Protein AF-A0A523YHI8-F1 (afdb_monomer_lite)

pLDDT: mean 82.3, std 14.43, range [37.66, 97.25]

Secondary structure (DSSP, 8-state):
----EEEEEEEETTT--EEEEEEEHHHHHTTTHHHHHHHHHHHHHTTEEEEEEEEEEEEEETTEEEETTEEEEESSSS--EEEEEEETTEEEEEETTEEEGGGTTT--GGGEEEEEETTT-GGGGT---

Structure (mmCIF, N/CA/C/O backbone):
data_AF-A0A523YHI8-F1
#
_entry.id   AF-A0A523YHI8-F1
#
loop_
_atom_site.group_PDB
_atom_site.id
_atom_site.type_symbol
_atom_site.label_atom_id
_atom_site.label_alt_id
_atom_site.label_comp_id
_atom_site.label_asym_id
_atom_site.label_entity_id
_atom_site.label_seq_id
_atom_site.pdbx_PDB_ins_code
_atom_site.Cartn_x
_atom_site.Cartn_y
_atom_site.Cartn_z
_atom_site.occupancy
_atom_site.B_iso_or_equiv
_atom_site.auth_seq_id
_atom_site.auth_comp_id
_atom_site.auth_asym_id
_atom_site.auth_atom_id
_atom_site.pdbx_PDB_model_num
ATOM 1 N N . MET A 1 1 ? 15.328 -15.840 6.855 1.00 57.06 1 MET A N 1
ATOM 2 C CA . MET A 1 1 ? 13.889 -15.646 6.580 1.00 57.06 1 MET A CA 1
ATOM 3 C C . MET A 1 1 ? 13.775 -14.531 5.547 1.00 57.06 1 MET A C 1
ATOM 5 O O . MET A 1 1 ? 14.615 -13.639 5.589 1.00 57.06 1 MET A O 1
ATOM 9 N N . ARG A 1 2 ? 12.856 -14.606 4.575 1.00 69.44 2 ARG A N 1
ATOM 10 C CA . ARG A 1 2 ? 12.622 -13.485 3.644 1.00 69.44 2 ARG A CA 1
ATOM 11 C C . ARG A 1 2 ? 11.984 -12.346 4.440 1.00 69.44 2 ARG A C 1
ATOM 13 O O . ARG A 1 2 ? 11.103 -12.613 5.248 1.00 69.44 2 ARG A O 1
ATOM 20 N N . GLU A 1 3 ? 12.436 -11.115 4.229 1.00 82.06 3 GLU A N 1
ATOM 21 C CA . GLU A 1 3 ? 11.782 -9.947 4.818 1.00 82.06 3 GLU A CA 1
ATOM 22 C C . GLU A 1 3 ? 10.391 -9.795 4.186 1.00 82.06 3 GLU A C 1
ATOM 24 O O . GLU A 1 3 ? 10.262 -9.720 2.963 1.00 82.06 3 GLU A O 1
ATOM 29 N N . ILE A 1 4 ? 9.358 -9.807 5.025 1.00 88.31 4 ILE A N 1
ATOM 30 C CA . ILE A 1 4 ? 7.961 -9.588 4.645 1.00 88.31 4 ILE A CA 1
ATOM 31 C C . ILE A 1 4 ? 7.502 -8.347 5.403 1.00 88.31 4 ILE A C 1
ATOM 33 O O . ILE A 1 4 ? 7.689 -8.263 6.621 1.00 88.31 4 ILE A O 1
ATOM 37 N N . LYS A 1 5 ? 6.917 -7.398 4.670 1.00 93.12 5 LYS A N 1
ATOM 38 C CA . LYS A 1 5 ? 6.351 -6.161 5.208 1.00 93.12 5 LYS A CA 1
ATOM 39 C C . LYS A 1 5 ? 4.901 -6.043 4.777 1.00 93.12 5 LYS A C 1
ATOM 41 O O . LYS A 1 5 ? 4.581 -6.305 3.617 1.00 93.12 5 LYS A O 1
ATOM 46 N N . LEU A 1 6 ? 4.056 -5.637 5.711 1.00 93.06 6 LEU A N 1
ATOM 47 C CA . LEU A 1 6 ? 2.629 -5.444 5.517 1.00 93.06 6 LEU A CA 1
ATOM 48 C C . LEU A 1 6 ? 2.294 -3.997 5.852 1.00 93.06 6 LEU A C 1
ATOM 50 O O . LEU A 1 6 ? 2.554 -3.546 6.968 1.00 93.06 6 LEU A O 1
ATOM 54 N N . LYS A 1 7 ? 1.721 -3.281 4.888 1.00 94.56 7 LYS A N 1
ATOM 55 C CA . LYS A 1 7 ? 1.157 -1.954 5.110 1.00 94.56 7 LYS A CA 1
ATOM 56 C C . LYS A 1 7 ? -0.314 -2.112 5.458 1.00 94.56 7 LYS A C 1
ATOM 58 O O . LYS A 1 7 ? -1.061 -2.755 4.727 1.00 94.56 7 LYS A O 1
ATOM 63 N N . TYR A 1 8 ? -0.730 -1.546 6.575 1.00 92.88 8 TYR A N 1
ATOM 64 C CA . TYR A 1 8 ? -2.127 -1.511 6.985 1.00 92.88 8 TYR A CA 1
ATOM 65 C C . TYR A 1 8 ? -2.679 -0.135 6.644 1.00 92.88 8 TYR A C 1
ATOM 67 O O . TYR A 1 8 ? -2.005 0.862 6.885 1.00 92.88 8 TYR A O 1
ATOM 75 N N . VAL A 1 9 ? -3.871 -0.091 6.059 1.00 95.00 9 VAL A N 1
ATOM 76 C CA . VAL A 1 9 ? -4.515 1.140 5.600 1.00 95.00 9 VAL A CA 1
ATOM 77 C C . VAL A 1 9 ? -5.839 1.305 6.328 1.00 95.00 9 VAL A C 1
ATOM 79 O O . VAL A 1 9 ? -6.648 0.371 6.415 1.00 95.00 9 VAL A O 1
ATOM 82 N N . TRP A 1 10 ? -6.063 2.511 6.832 1.00 95.81 10 TRP A N 1
ATOM 83 C CA . TRP A 1 10 ? -7.276 2.910 7.521 1.00 95.81 10 TRP A CA 1
ATOM 84 C C . TRP A 1 10 ? -7.881 4.142 6.867 1.00 95.81 10 TRP A C 1
ATOM 86 O O . TRP A 1 10 ? -7.154 5.024 6.422 1.00 95.81 10 TRP A O 1
ATOM 96 N N . GLN A 1 11 ? -9.210 4.215 6.857 1.00 96.62 11 GLN A N 1
ATOM 97 C CA . GLN A 1 11 ? -9.955 5.365 6.363 1.00 96.62 11 GLN A CA 1
ATOM 98 C C . GLN A 1 11 ? -10.766 5.995 7.493 1.00 96.62 11 GLN A C 1
ATOM 100 O O . GLN A 1 11 ? -11.479 5.300 8.217 1.00 96.62 11 GLN A O 1
ATOM 105 N N . HIS A 1 12 ? -10.704 7.314 7.636 1.00 97.25 12 HIS A N 1
ATOM 106 C CA . HIS A 1 12 ? -11.545 8.024 8.582 1.00 97.25 12 HIS A CA 1
ATOM 107 C C . HIS A 1 12 ? -12.994 8.060 8.092 1.00 97.25 12 HIS A C 1
ATOM 109 O O . HIS A 1 12 ? -13.301 8.429 6.953 1.00 97.25 12 HIS A O 1
ATOM 115 N N . LYS A 1 13 ? -13.936 7.688 8.963 1.00 96.19 13 LYS A N 1
ATOM 116 C CA . LYS A 1 13 ? -15.344 7.512 8.573 1.00 96.19 13 LYS A CA 1
ATOM 117 C C . LYS A 1 13 ? -16.008 8.808 8.101 1.00 96.19 13 LYS A C 1
ATOM 119 O O . LYS A 1 13 ? -16.935 8.741 7.290 1.00 96.19 13 LYS A O 1
ATOM 124 N N . LYS A 1 14 ? -15.563 9.964 8.610 1.00 95.88 14 LYS A N 1
ATOM 125 C CA . LYS A 1 14 ? -16.225 11.264 8.414 1.00 95.88 14 LYS A CA 1
ATOM 126 C C . LYS A 1 14 ? -15.704 12.042 7.206 1.00 95.88 14 LYS A C 1
ATOM 128 O O . LYS A 1 14 ? -16.509 12.446 6.375 1.00 95.88 14 LYS A O 1
ATOM 133 N N . ASP A 1 15 ? -14.404 12.303 7.146 1.00 95.38 15 ASP A N 1
ATOM 134 C CA . ASP A 1 15 ? -13.772 13.140 6.108 1.00 95.38 15 ASP A CA 1
ATOM 135 C C . ASP A 1 15 ? -13.099 12.324 5.000 1.00 95.38 15 ASP A C 1
ATOM 137 O O . ASP A 1 15 ? -12.711 12.904 3.991 1.00 95.38 15 ASP A O 1
ATOM 141 N N . LYS A 1 16 ? -13.054 10.993 5.149 1.00 94.12 16 LYS A N 1
ATOM 142 C CA . LYS A 1 16 ? -12.472 10.059 4.181 1.00 94.12 16 LYS A CA 1
ATOM 143 C C . LYS A 1 16 ? -10.957 10.193 4.015 1.00 94.12 16 LYS A C 1
ATOM 145 O O . LYS A 1 16 ? -10.440 9.671 3.032 1.00 94.12 16 LYS A O 1
ATOM 150 N N . ASP A 1 17 ? -10.271 10.804 4.985 1.00 94.94 17 ASP A N 1
ATOM 151 C CA . ASP A 1 17 ? -8.807 10.800 5.060 1.00 94.94 17 ASP A CA 1
ATOM 152 C C . ASP A 1 17 ? -8.254 9.381 5.257 1.00 94.94 17 ASP A C 1
ATOM 154 O O . ASP A 1 17 ? -8.940 8.511 5.808 1.00 94.94 17 ASP A O 1
ATOM 158 N N . PHE A 1 18 ? -7.018 9.149 4.818 1.00 94.69 18 PHE A N 1
ATOM 159 C CA . PHE A 1 18 ? -6.350 7.857 4.934 1.00 94.69 18 PHE A CA 1
ATOM 160 C C . PHE A 1 18 ? -5.101 7.947 5.804 1.00 94.69 18 PHE A C 1
ATOM 162 O O . PHE A 1 18 ? -4.322 8.889 5.728 1.00 94.69 18 PHE A O 1
ATOM 169 N N . GLN A 1 19 ? -4.890 6.913 6.610 1.00 93.50 19 GLN A N 1
ATOM 170 C CA . GLN A 1 19 ? -3.670 6.716 7.387 1.00 93.50 19 GLN A CA 1
ATOM 171 C C . GLN A 1 19 ? -3.128 5.322 7.093 1.00 93.50 19 GLN A C 1
ATOM 173 O O . GLN A 1 19 ? -3.898 4.387 6.847 1.00 93.50 19 GLN A O 1
ATOM 178 N N . SER A 1 20 ? -1.806 5.164 7.117 1.00 92.69 20 SER A N 1
ATOM 179 C CA . SER A 1 20 ? -1.186 3.854 6.935 1.00 92.69 20 SER A CA 1
ATOM 180 C C . SER A 1 20 ? 0.093 3.686 7.741 1.00 92.69 20 SER A C 1
ATOM 182 O O . SER A 1 20 ? 0.779 4.656 8.046 1.00 92.69 20 SER A O 1
ATOM 184 N N . GLU A 1 21 ? 0.405 2.439 8.084 1.00 91.62 21 GLU A N 1
ATOM 185 C CA . GLU A 1 21 ? 1.592 2.074 8.860 1.00 91.62 21 GLU A CA 1
ATOM 186 C C . GLU A 1 21 ? 2.146 0.738 8.358 1.00 91.62 21 GLU A C 1
ATOM 188 O O . GLU A 1 21 ? 1.384 -0.140 7.934 1.00 91.62 21 GLU A O 1
ATOM 193 N N . VAL A 1 22 ? 3.472 0.586 8.391 1.00 91.88 22 VAL A N 1
ATOM 194 C CA . VAL A 1 22 ? 4.167 -0.601 7.879 1.00 91.88 22 VAL A CA 1
ATOM 195 C C . VAL A 1 22 ? 4.736 -1.418 9.026 1.00 91.88 22 VAL A C 1
ATOM 197 O O . VAL A 1 22 ? 5.496 -0.914 9.847 1.00 91.88 22 VAL A O 1
ATOM 200 N N . PHE A 1 23 ? 4.454 -2.718 9.009 1.00 89.44 23 PHE A N 1
ATOM 201 C CA . PHE A 1 23 ? 4.990 -3.665 9.979 1.00 89.44 23 PHE A CA 1
ATOM 202 C C . PHE A 1 23 ? 5.724 -4.809 9.286 1.00 89.44 23 PHE A C 1
ATOM 204 O O . PHE A 1 23 ? 5.255 -5.356 8.284 1.00 89.44 23 PHE A O 1
ATOM 211 N N . THR A 1 24 ? 6.872 -5.202 9.832 1.00 89.44 24 THR A N 1
ATOM 212 C CA . THR A 1 24 ? 7.541 -6.453 9.470 1.00 89.44 24 THR A CA 1
ATOM 213 C C . THR A 1 24 ? 6.868 -7.636 10.167 1.00 89.44 24 THR A C 1
ATOM 215 O O . THR A 1 24 ? 6.225 -7.483 11.206 1.00 89.44 24 THR A O 1
ATOM 218 N N . ILE A 1 25 ? 7.050 -8.845 9.630 1.00 85.81 25 ILE A N 1
ATOM 219 C CA . ILE A 1 25 ? 6.591 -10.067 10.314 1.00 85.81 25 ILE A CA 1
ATOM 220 C C . ILE A 1 25 ? 7.226 -10.214 11.699 1.00 85.81 25 ILE A C 1
ATOM 222 O O . ILE A 1 25 ? 6.525 -10.565 12.637 1.00 85.81 25 ILE A O 1
ATOM 226 N N . GLU A 1 26 ? 8.503 -9.860 11.858 1.00 84.69 26 GLU A N 1
ATOM 227 C CA . GLU A 1 26 ? 9.175 -9.889 13.162 1.00 84.69 26 GLU A CA 1
ATOM 228 C C . GLU A 1 26 ? 8.471 -8.984 14.184 1.00 84.69 26 GLU A C 1
ATOM 230 O O . GLU A 1 26 ? 8.200 -9.420 15.295 1.00 84.69 26 GLU A O 1
ATOM 235 N N . GLN A 1 27 ? 8.079 -7.761 13.803 1.00 82.75 27 GLN A N 1
ATOM 236 C CA . GLN A 1 27 ? 7.340 -6.857 14.696 1.00 82.75 27 GLN A CA 1
ATOM 237 C C . GLN A 1 27 ? 5.975 -7.429 15.107 1.00 82.75 27 GLN A C 1
ATOM 239 O O . GLN A 1 27 ? 5.539 -7.245 16.248 1.00 82.75 27 GLN A O 1
ATOM 244 N N . ILE A 1 28 ? 5.309 -8.132 14.189 1.00 81.19 28 ILE A N 1
ATOM 245 C CA . ILE A 1 28 ? 4.014 -8.774 14.437 1.00 81.19 28 ILE A CA 1
ATOM 246 C C . ILE A 1 28 ? 4.175 -9.994 15.360 1.00 81.19 28 ILE A C 1
ATOM 248 O O . ILE A 1 28 ? 3.384 -10.164 16.289 1.00 81.19 28 ILE A O 1
ATOM 252 N N . GLU A 1 29 ? 5.186 -10.831 15.118 1.00 81.38 29 GLU A N 1
ATOM 253 C CA . GLU A 1 29 ? 5.437 -12.084 15.842 1.00 81.38 29 GLU A CA 1
ATOM 254 C C . GLU A 1 29 ? 6.058 -11.870 17.229 1.00 81.38 29 GLU A C 1
ATOM 256 O O . GLU A 1 29 ? 5.682 -12.560 18.174 1.00 81.38 29 GLU A O 1
ATOM 261 N N . ASP A 1 30 ? 6.957 -10.895 17.391 1.00 79.38 30 ASP A N 1
ATOM 262 C CA . ASP A 1 30 ? 7.682 -10.630 18.647 1.00 79.38 30 ASP A CA 1
ATOM 263 C C . ASP A 1 30 ? 6.806 -9.977 19.738 1.00 79.38 30 ASP A C 1
ATOM 265 O O . ASP A 1 30 ? 7.289 -9.460 20.740 1.00 79.38 30 ASP A O 1
ATOM 269 N N . HIS A 1 31 ? 5.481 -9.946 19.564 1.00 59.75 31 HIS A N 1
ATOM 270 C CA . HIS A 1 31 ? 4.549 -9.318 20.505 1.00 59.75 31 HIS A CA 1
ATOM 271 C C . HIS A 1 31 ? 4.898 -7.858 20.876 1.00 59.75 31 HIS A C 1
ATOM 273 O O . HIS A 1 31 ? 4.352 -7.316 21.841 1.00 59.75 31 HIS A O 1
ATOM 279 N N . SER A 1 32 ? 5.655 -7.145 20.025 1.00 58.31 32 SER A N 1
ATOM 280 C CA . SER A 1 32 ? 5.716 -5.670 20.014 1.00 58.31 32 SER A CA 1
ATOM 281 C C . SER A 1 32 ? 4.347 -5.020 19.698 1.00 58.31 32 SER A C 1
ATOM 283 O O . SER A 1 32 ? 4.192 -3.800 19.651 1.00 58.31 32 SER A O 1
ATOM 285 N N . LEU A 1 33 ? 3.316 -5.863 19.578 1.00 55.12 33 LEU A N 1
ATOM 286 C CA . LEU A 1 33 ? 1.880 -5.618 19.557 1.00 55.12 33 LEU A CA 1
ATOM 287 C C . LEU A 1 33 ? 1.359 -4.605 20.573 1.00 55.12 33 LEU A C 1
ATOM 289 O O . LEU A 1 33 ? 0.277 -4.094 20.332 1.00 55.12 33 LEU A O 1
ATOM 293 N N . VAL A 1 34 ? 2.062 -4.257 21.656 1.00 60.62 34 VAL A N 1
ATOM 294 C CA . VAL A 1 34 ? 1.638 -3.099 22.469 1.00 60.62 34 VAL A CA 1
ATOM 295 C C . VAL A 1 34 ? 1.565 -1.848 21.590 1.00 60.62 34 VAL A C 1
ATOM 297 O O . VAL A 1 34 ? 0.585 -1.114 21.649 1.00 60.62 34 VAL A O 1
ATOM 300 N N . HIS A 1 35 ? 2.545 -1.655 20.705 1.00 66.19 35 HIS A N 1
ATOM 301 C CA . HIS A 1 35 ? 2.556 -0.539 19.769 1.00 66.19 35 HIS A CA 1
ATOM 302 C C . HIS A 1 35 ? 1.501 -0.706 18.664 1.00 66.19 35 HIS A C 1
ATOM 304 O O . HIS A 1 35 ? 0.687 0.192 18.459 1.0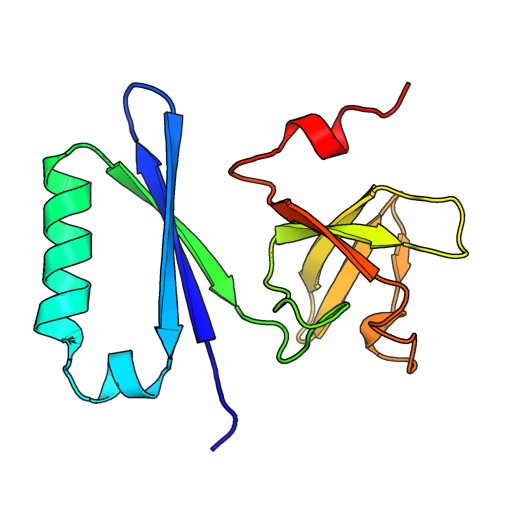0 66.19 35 HIS A O 1
ATOM 310 N N . CYS A 1 36 ? 1.432 -1.878 18.021 1.00 65.12 36 CYS A N 1
ATOM 311 C CA . CYS A 1 36 ? 0.468 -2.133 16.939 1.00 65.12 36 CYS A CA 1
ATOM 312 C C . CYS A 1 36 ? -0.991 -2.047 17.422 1.00 65.12 36 CYS A C 1
ATOM 314 O O . CYS A 1 36 ? -1.846 -1.479 16.744 1.00 65.12 36 CYS A O 1
ATOM 316 N N . GLN A 1 37 ? -1.273 -2.591 18.608 1.00 72.25 37 GLN A N 1
ATOM 317 C CA . GLN A 1 37 ? -2.583 -2.524 19.247 1.00 72.25 37 GLN A CA 1
ATOM 318 C C . GLN A 1 37 ? -2.898 -1.086 19.658 1.00 72.25 37 GLN A C 1
ATOM 320 O O . GLN A 1 37 ? -3.995 -0.626 19.375 1.00 72.25 37 GLN A O 1
ATOM 325 N N . SER A 1 38 ? -1.931 -0.341 20.212 1.00 76.44 38 SER A N 1
ATOM 326 C CA . SER A 1 38 ? -2.147 1.067 20.573 1.00 76.44 38 SER A CA 1
ATOM 327 C C . SER A 1 38 ? -2.460 1.960 19.371 1.00 76.44 38 SER A C 1
ATOM 329 O O . SER A 1 38 ? -3.339 2.808 19.473 1.00 76.44 38 SER A O 1
ATOM 331 N N . ILE A 1 39 ? -1.804 1.746 18.223 1.00 78.25 39 ILE A N 1
ATOM 332 C CA . ILE A 1 39 ? -2.096 2.486 16.986 1.00 78.25 39 ILE A CA 1
ATOM 333 C C . ILE A 1 39 ? -3.502 2.151 16.503 1.00 78.25 39 ILE A C 1
ATOM 335 O O . ILE A 1 39 ? -4.284 3.047 16.196 1.00 78.25 39 ILE A O 1
ATOM 339 N N . LYS A 1 40 ? -3.843 0.859 16.462 1.00 82.31 40 LYS A N 1
ATOM 340 C CA . LYS A 1 40 ? -5.173 0.417 16.045 1.00 82.31 40 LYS A CA 1
ATOM 341 C C . LYS A 1 40 ? -6.265 0.992 16.949 1.00 82.31 40 LYS A C 1
ATOM 343 O O . LYS A 1 40 ? -7.264 1.480 16.431 1.00 82.31 40 LYS A O 1
ATOM 348 N N . ASP A 1 41 ? -6.084 0.921 18.263 1.00 86.06 41 ASP A N 1
ATOM 349 C CA . ASP A 1 41 ? -7.059 1.412 19.236 1.00 86.06 41 ASP A CA 1
ATOM 350 C C . ASP A 1 41 ? -7.214 2.933 19.115 1.00 86.06 41 ASP A C 1
ATOM 352 O O . ASP A 1 41 ? -8.338 3.410 18.983 1.00 86.06 41 ASP A O 1
ATOM 356 N N . TYR A 1 42 ? -6.103 3.672 19.021 1.00 86.81 42 TYR A N 1
ATOM 357 C CA . TYR A 1 42 ? -6.108 5.119 18.793 1.00 86.81 42 TYR A CA 1
ATOM 358 C C . TYR A 1 42 ? -6.859 5.509 17.512 1.00 86.81 42 TYR A C 1
ATOM 360 O O . TYR A 1 42 ? -7.740 6.363 17.548 1.00 86.81 42 TYR A O 1
ATOM 368 N N . LEU A 1 43 ? -6.563 4.851 16.387 1.00 90.31 43 LEU A N 1
ATOM 369 C CA . LEU A 1 43 ? -7.228 5.119 15.110 1.00 90.31 43 LEU A CA 1
ATOM 370 C C . LEU A 1 43 ? -8.731 4.811 15.184 1.00 90.31 43 LEU A C 1
ATOM 372 O O . LEU A 1 43 ? -9.548 5.599 14.712 1.00 90.31 43 LEU A O 1
ATOM 376 N N . ILE A 1 44 ? -9.124 3.693 15.803 1.00 90.81 44 ILE A N 1
ATOM 377 C CA . ILE A 1 44 ? -10.541 3.336 15.968 1.00 90.81 44 ILE A CA 1
ATOM 378 C C . ILE A 1 44 ? -11.274 4.366 16.837 1.00 90.81 44 ILE A C 1
ATOM 380 O O . ILE A 1 44 ? -12.391 4.763 16.488 1.00 90.81 44 ILE A O 1
ATOM 384 N N . GLU A 1 45 ? -10.664 4.791 17.946 1.00 93.75 45 GLU A N 1
ATOM 385 C CA . GLU A 1 45 ? -11.202 5.819 18.844 1.00 93.75 45 GLU A CA 1
ATOM 386 C C . GLU A 1 45 ? -11.365 7.170 18.137 1.00 93.75 45 GLU A C 1
ATOM 388 O O . GLU A 1 45 ? -12.397 7.821 18.306 1.00 93.75 45 GLU A O 1
ATOM 393 N N . ASP A 1 46 ? -10.407 7.544 17.286 1.00 93.50 46 ASP A N 1
ATOM 394 C CA . ASP A 1 46 ? -10.451 8.766 16.474 1.00 93.50 46 ASP A CA 1
ATOM 395 C C . ASP A 1 46 ? -11.421 8.663 15.281 1.00 93.50 46 ASP A C 1
ATOM 397 O O . ASP A 1 46 ? -11.703 9.645 14.609 1.00 93.50 46 ASP A O 1
ATOM 401 N N . GLY A 1 47 ? -12.013 7.489 15.037 1.00 96.31 47 GLY A N 1
ATOM 402 C CA . GLY A 1 47 ? -13.064 7.309 14.034 1.00 96.31 47 GLY A CA 1
ATOM 403 C C . GLY A 1 47 ? -12.592 6.735 12.701 1.00 96.31 47 GLY A C 1
ATOM 404 O O . GLY A 1 47 ? -13.341 6.790 11.720 1.00 96.31 47 GLY A O 1
ATOM 405 N N . TYR A 1 48 ? -11.407 6.139 12.655 1.00 96.69 48 TYR A N 1
ATOM 406 C CA . TYR A 1 48 ? -10.933 5.371 11.511 1.00 96.69 48 TYR A CA 1
ATOM 407 C C . TYR A 1 48 ? -11.478 3.942 11.501 1.00 96.69 48 TYR A C 1
ATOM 409 O O . TYR A 1 48 ? -11.809 3.349 12.531 1.00 96.69 48 TYR A O 1
ATOM 417 N N . GLU A 1 49 ? -11.567 3.372 10.306 1.00 95.88 49 GLU A N 1
ATOM 418 C CA . GLU A 1 49 ? -11.858 1.964 10.071 1.00 95.88 49 GLU A CA 1
ATOM 419 C C . GLU A 1 49 ? -10.775 1.330 9.200 1.00 95.88 49 GLU A C 1
ATOM 421 O O . GLU A 1 49 ? -10.200 1.974 8.328 1.00 95.88 49 GLU A O 1
ATOM 426 N N . PHE A 1 50 ? -10.459 0.064 9.466 1.00 94.44 50 PHE A N 1
ATOM 427 C CA . PHE A 1 50 ? -9.492 -0.691 8.674 1.00 94.44 50 PHE A CA 1
ATOM 428 C C . PHE A 1 50 ? -10.095 -1.038 7.309 1.00 94.44 50 PHE A C 1
ATOM 430 O O . PHE A 1 50 ? -11.186 -1.610 7.264 1.00 94.44 50 PHE A O 1
ATOM 437 N N . VAL A 1 51 ? -9.381 -0.735 6.222 1.00 95.38 51 VAL A N 1
ATOM 438 C CA . VAL A 1 51 ? -9.888 -0.933 4.851 1.00 95.38 51 VAL A CA 1
ATOM 439 C C . VAL A 1 51 ? -9.033 -1.871 4.010 1.00 95.38 51 VAL A C 1
ATOM 441 O O . VAL A 1 51 ? -9.581 -2.579 3.167 1.00 95.38 51 VAL A O 1
ATOM 444 N N . ALA A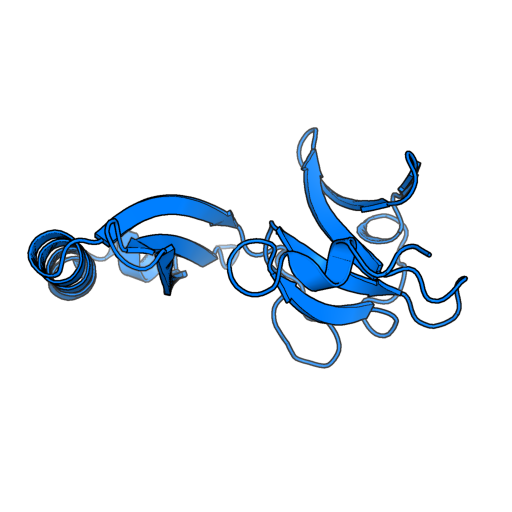 1 52 ? -7.720 -1.933 4.243 1.00 94.94 52 ALA A N 1
ATOM 445 C CA . ALA A 1 52 ? -6.843 -2.786 3.450 1.00 94.94 52 ALA A CA 1
ATOM 446 C C . ALA A 1 52 ? -5.558 -3.179 4.179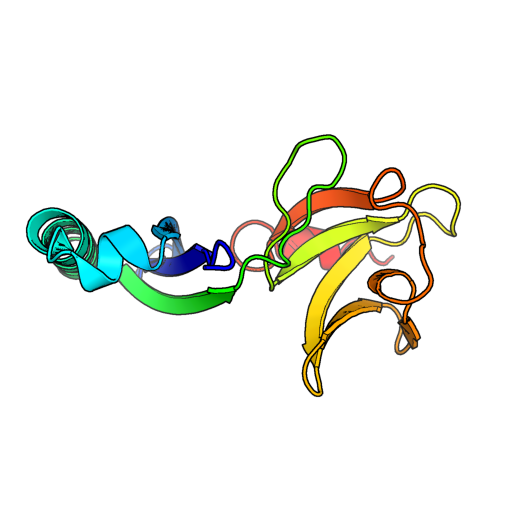 1.00 94.94 52 ALA A C 1
ATOM 448 O O . ALA A 1 52 ? -5.074 -2.489 5.077 1.00 94.94 52 ALA A O 1
ATOM 449 N N . ARG A 1 53 ? -4.987 -4.301 3.740 1.00 94.44 53 ARG A N 1
ATOM 450 C CA . ARG A 1 53 ? -3.630 -4.729 4.073 1.00 94.44 53 ARG A CA 1
ATOM 451 C C . ARG A 1 53 ? -2.901 -5.028 2.772 1.00 94.44 53 ARG A C 1
ATOM 453 O O . ARG A 1 53 ? -3.321 -5.930 2.059 1.00 94.44 53 ARG A O 1
ATOM 460 N N . GLU A 1 54 ? -1.816 -4.314 2.528 1.00 95.25 54 GLU A N 1
ATOM 461 C CA . GLU A 1 54 ? -1.021 -4.381 1.304 1.00 95.25 54 GLU A CA 1
ATOM 462 C C . GLU A 1 54 ? 0.319 -5.052 1.577 1.00 95.25 54 GLU A C 1
ATOM 464 O O . GLU A 1 54 ? 1.005 -4.732 2.555 1.00 95.25 54 GLU A O 1
ATOM 469 N N . GLU A 1 55 ? 0.722 -5.966 0.702 1.00 94.75 55 GLU A N 1
ATOM 470 C CA . GLU A 1 55 ? 2.018 -6.629 0.816 1.00 94.75 55 GLU A CA 1
ATOM 471 C C . GLU A 1 55 ? 3.113 -5.852 0.069 1.00 94.75 55 GLU A C 1
ATOM 473 O O . GLU A 1 55 ? 2.919 -5.333 -1.034 1.00 94.75 55 GLU A O 1
ATOM 478 N N . TRP A 1 56 ? 4.299 -5.764 0.679 1.00 94.12 56 TRP A N 1
ATOM 479 C CA . TRP A 1 56 ? 5.486 -5.270 -0.009 1.00 94.12 56 TRP A CA 1
ATOM 480 C C . TRP A 1 56 ? 5.909 -6.238 -1.111 1.00 94.12 56 TRP A C 1
ATOM 482 O O . TRP A 1 56 ? 6.164 -7.416 -0.866 1.00 94.12 56 TRP A O 1
ATOM 492 N N . THR A 1 57 ? 6.137 -5.716 -2.314 1.00 90.12 57 THR A N 1
ATOM 493 C CA . THR A 1 57 ? 6.572 -6.515 -3.474 1.00 90.12 57 THR A CA 1
ATOM 494 C C . THR A 1 57 ? 7.943 -7.188 -3.293 1.00 90.12 57 THR A C 1
ATOM 496 O O . THR A 1 57 ? 8.353 -8.023 -4.102 1.00 90.12 57 THR A O 1
ATOM 499 N N . GLY A 1 58 ? 8.699 -6.820 -2.250 1.00 89.00 58 GLY A N 1
ATOM 500 C CA . GLY A 1 58 ? 10.098 -7.213 -2.062 1.00 89.00 58 GLY A CA 1
ATOM 501 C C . GLY A 1 58 ? 11.068 -6.404 -2.927 1.00 89.00 58 GLY A C 1
ATOM 502 O O . GLY A 1 58 ? 12.234 -6.779 -3.074 1.00 89.00 58 GLY A O 1
ATOM 503 N N . ARG A 1 59 ? 10.589 -5.326 -3.559 1.00 87.44 59 ARG A N 1
ATOM 504 C CA . ARG A 1 59 ? 11.331 -4.541 -4.547 1.00 87.44 59 ARG A CA 1
ATOM 505 C C . ARG A 1 59 ? 11.248 -3.048 -4.247 1.00 87.44 59 ARG A C 1
ATOM 507 O O . ARG A 1 59 ? 10.390 -2.575 -3.494 1.00 87.44 59 ARG A O 1
ATOM 514 N N . LYS A 1 60 ? 12.200 -2.313 -4.821 1.00 89.00 60 LYS A N 1
ATOM 515 C CA . LYS A 1 60 ? 12.293 -0.858 -4.729 1.00 89.00 60 LYS A CA 1
ATOM 516 C C . LYS A 1 60 ? 12.412 -0.273 -6.128 1.00 89.00 60 LYS A C 1
ATOM 518 O O . LYS A 1 60 ? 13.230 -0.754 -6.907 1.00 89.00 60 LYS A O 1
ATOM 523 N N . ALA A 1 61 ? 11.661 0.782 -6.411 1.00 86.38 61 ALA A N 1
ATOM 524 C CA . ALA A 1 61 ? 11.826 1.599 -7.604 1.00 86.38 61 ALA A CA 1
ATOM 525 C C . ALA A 1 61 ? 12.514 2.903 -7.200 1.00 86.38 61 ALA A C 1
ATOM 527 O O . ALA A 1 61 ? 12.051 3.590 -6.290 1.00 86.38 61 ALA A O 1
ATOM 528 N N . LYS A 1 62 ? 13.662 3.218 -7.811 1.00 86.31 62 LYS A N 1
ATOM 529 C CA . LYS A 1 62 ? 14.462 4.415 -7.472 1.00 86.31 62 LYS A CA 1
ATOM 530 C C . LYS A 1 62 ? 14.720 4.584 -5.956 1.00 86.31 62 LYS A C 1
ATOM 532 O O . LYS A 1 62 ? 14.735 5.693 -5.435 1.00 86.31 62 LYS A O 1
ATOM 537 N N . GLY A 1 63 ? 14.908 3.473 -5.237 1.00 88.31 63 GLY A N 1
ATOM 538 C CA . GLY A 1 63 ? 15.156 3.456 -3.788 1.00 88.31 63 GLY A CA 1
ATOM 539 C C . GLY A 1 63 ? 13.908 3.474 -2.894 1.00 88.31 63 GLY A C 1
ATOM 540 O O . GLY A 1 63 ? 14.045 3.270 -1.688 1.00 88.31 63 GLY A O 1
ATOM 541 N N . VAL A 1 64 ? 12.710 3.635 -3.461 1.00 91.62 64 VAL A N 1
ATOM 542 C CA . VAL A 1 64 ? 11.430 3.647 -2.735 1.00 91.62 64 VAL A CA 1
ATOM 543 C C . VAL A 1 64 ? 10.770 2.274 -2.809 1.00 91.62 64 VAL A C 1
ATOM 545 O O . VAL A 1 64 ? 10.710 1.670 -3.877 1.00 91.62 64 VAL A O 1
ATOM 548 N N . GLU A 1 65 ? 10.292 1.763 -1.676 1.00 93.50 65 GLU A N 1
ATOM 549 C CA . GLU A 1 65 ? 9.584 0.481 -1.612 1.00 93.50 65 GLU A CA 1
ATOM 550 C C . GLU A 1 65 ? 8.242 0.533 -2.341 1.00 93.50 65 GLU A C 1
ATOM 552 O O . GLU A 1 65 ? 7.489 1.500 -2.205 1.00 93.50 65 GLU A O 1
ATOM 557 N N . ILE A 1 66 ? 7.961 -0.532 -3.096 1.00 92.81 66 ILE A N 1
ATOM 558 C CA . ILE A 1 66 ? 6.716 -0.688 -3.845 1.00 92.81 66 ILE A CA 1
ATOM 559 C C . ILE A 1 66 ? 5.835 -1.726 -3.164 1.00 92.81 66 ILE A C 1
ATOM 561 O O . ILE A 1 66 ? 6.274 -2.855 -2.934 1.00 92.81 66 ILE A O 1
ATOM 565 N N . TYR A 1 67 ? 4.607 -1.343 -2.865 1.00 95.56 67 TYR A N 1
ATOM 566 C CA . TYR A 1 67 ? 3.573 -2.164 -2.253 1.00 95.56 67 TYR A CA 1
ATOM 567 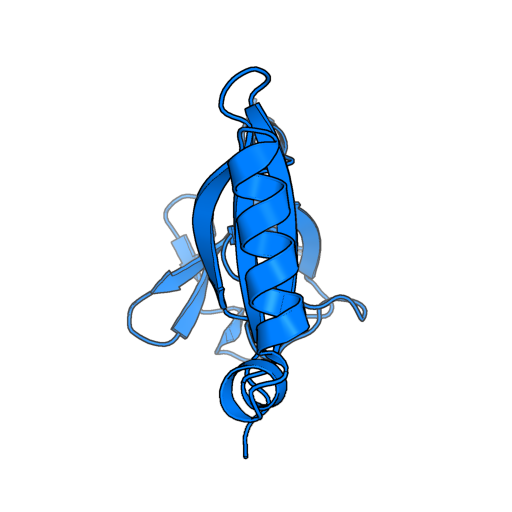C C . TYR A 1 67 ? 2.458 -2.436 -3.265 1.00 95.56 67 TYR A C 1
ATOM 569 O O . TYR A 1 67 ? 2.373 -1.785 -4.309 1.00 95.56 67 TYR A O 1
ATOM 577 N N . GLU A 1 68 ? 1.607 -3.407 -2.952 1.00 94.75 68 GLU A N 1
ATOM 578 C CA . GLU A 1 68 ? 0.296 -3.541 -3.590 1.00 94.75 68 GLU A CA 1
ATOM 579 C C . GLU A 1 68 ? -0.464 -2.201 -3.585 1.00 94.75 68 GLU A C 1
ATOM 581 O O . GLU A 1 68 ? -0.269 -1.377 -2.694 1.00 94.75 68 GLU A O 1
ATOM 586 N N . SER A 1 69 ? -1.270 -1.967 -4.622 1.00 94.44 69 SER A N 1
ATOM 587 C CA . SER A 1 69 ? -2.053 -0.748 -4.877 1.00 94.44 69 SER A CA 1
ATOM 588 C C . SER A 1 69 ? -1.277 0.568 -4.995 1.00 94.44 69 SER A C 1
ATOM 590 O O . SER A 1 69 ? -1.886 1.633 -5.156 1.00 94.44 69 SER A O 1
ATOM 592 N N . ASP A 1 70 ? 0.058 0.532 -4.989 1.00 94.88 70 ASP A N 1
ATOM 593 C CA . ASP A 1 70 ? 0.847 1.694 -5.379 1.00 94.88 70 ASP A CA 1
ATOM 594 C C . ASP A 1 70 ? 0.539 2.060 -6.839 1.00 94.88 70 ASP A C 1
ATOM 596 O O . ASP A 1 70 ? 0.468 1.207 -7.730 1.00 94.88 70 ASP A O 1
ATOM 600 N N . ILE A 1 71 ? 0.382 3.359 -7.081 1.00 93.69 71 ILE A N 1
ATOM 601 C CA . ILE A 1 71 ? 0.238 3.929 -8.414 1.00 93.69 71 ILE A CA 1
ATOM 602 C C . ILE A 1 71 ? 1.632 4.268 -8.919 1.00 93.69 71 ILE A C 1
ATOM 604 O O . ILE A 1 71 ? 2.388 5.020 -8.293 1.00 93.69 71 ILE A O 1
ATOM 608 N N . VAL A 1 72 ? 1.968 3.721 -10.078 1.00 90.38 72 VAL A N 1
ATOM 609 C CA . VAL A 1 72 ? 3.273 3.858 -10.702 1.00 90.38 72 VAL A CA 1
ATOM 610 C C . VAL A 1 72 ? 3.166 4.390 -12.121 1.00 90.38 72 VAL A C 1
ATOM 612 O O . VAL A 1 72 ? 2.177 4.185 -12.822 1.00 90.38 72 VAL A O 1
ATOM 615 N N . LYS A 1 73 ? 4.234 5.047 -12.560 1.00 87.94 73 LYS A N 1
ATOM 616 C CA . LYS A 1 73 ? 4.457 5.443 -13.943 1.00 87.94 73 LYS A CA 1
ATOM 617 C C . LYS A 1 73 ? 5.589 4.630 -14.540 1.00 87.94 73 LYS A C 1
ATOM 619 O O . LYS A 1 73 ? 6.663 4.523 -13.946 1.00 87.94 73 LYS A O 1
ATOM 624 N N . LEU A 1 74 ? 5.361 4.107 -15.739 1.00 81.56 74 LEU A N 1
ATOM 625 C CA . LEU A 1 74 ? 6.389 3.410 -16.504 1.00 81.56 74 LEU A CA 1
ATOM 626 C C . LEU A 1 74 ? 7.184 4.402 -17.366 1.00 81.56 74 LEU A C 1
ATOM 628 O O . LEU A 1 74 ? 6.627 5.157 -18.166 1.00 81.56 74 LEU A O 1
ATOM 632 N N . ILE A 1 75 ? 8.502 4.404 -17.195 1.00 77.50 75 ILE A N 1
ATOM 633 C CA . ILE A 1 75 ? 9.459 5.247 -17.915 1.00 77.50 75 ILE A CA 1
ATOM 634 C C . ILE A 1 75 ? 9.965 4.479 -19.138 1.00 77.50 75 ILE A C 1
ATOM 636 O O . ILE A 1 75 ? 10.305 3.304 -19.048 1.00 77.50 75 ILE A O 1
ATOM 640 N N . GLY A 1 76 ? 10.021 5.137 -20.298 1.00 68.94 76 GLY A N 1
ATOM 641 C CA . GLY A 1 76 ? 10.508 4.533 -21.549 1.00 68.94 76 GLY A CA 1
ATOM 642 C C . GLY A 1 76 ? 9.458 3.738 -22.339 1.00 68.94 76 GLY A C 1
ATOM 643 O O . GLY A 1 76 ? 9.700 3.388 -23.490 1.00 68.94 76 GLY A O 1
ATOM 644 N N . THR A 1 77 ? 8.277 3.510 -21.768 1.00 63.31 77 THR A N 1
ATOM 645 C CA . THR A 1 77 ? 7.045 3.129 -22.483 1.00 63.31 77 THR A CA 1
ATOM 646 C C . THR A 1 77 ? 6.158 4.368 -22.678 1.00 63.31 77 THR A C 1
ATOM 648 O O . THR A 1 77 ? 6.623 5.493 -22.507 1.00 63.31 77 THR A O 1
ATOM 651 N N . ILE A 1 78 ? 4.881 4.198 -23.044 1.00 63.53 78 ILE A N 1
ATOM 652 C CA . ILE A 1 78 ? 3.903 5.255 -23.395 1.00 63.53 78 ILE A CA 1
ATOM 653 C C . ILE A 1 78 ? 3.603 6.223 -22.211 1.00 63.53 78 ILE A C 1
ATOM 655 O O . ILE A 1 78 ? 2.669 7.012 -22.256 1.00 63.53 78 ILE A O 1
ATOM 659 N N . GLY A 1 79 ? 4.393 6.204 -21.129 1.00 65.19 79 GLY A N 1
ATOM 660 C CA . GLY A 1 79 ? 4.242 7.090 -19.973 1.00 65.19 79 GLY A CA 1
ATOM 661 C C . GLY A 1 79 ? 3.001 6.782 -19.139 1.00 65.19 79 GLY A C 1
ATOM 662 O O . GLY A 1 79 ? 2.514 7.665 -18.439 1.00 65.19 79 GLY A O 1
ATOM 663 N N . ALA A 1 80 ? 2.495 5.552 -19.245 1.00 76.69 80 ALA A N 1
ATOM 664 C CA . ALA A 1 80 ? 1.278 5.084 -18.604 1.00 76.69 80 ALA A CA 1
ATOM 665 C C . ALA A 1 80 ? 1.371 5.151 -17.072 1.00 76.69 80 ALA A C 1
ATOM 667 O O . ALA A 1 80 ? 2.319 4.619 -16.487 1.00 76.69 80 ALA A O 1
ATOM 668 N N . THR A 1 81 ? 0.356 5.760 -16.455 1.00 86.88 81 THR A N 1
ATOM 669 C CA . THR A 1 81 ? 0.093 5.711 -15.010 1.00 86.88 81 THR A CA 1
ATOM 670 C C . THR A 1 81 ? -0.871 4.570 -14.704 1.00 86.88 81 THR A C 1
ATOM 672 O O . THR A 1 81 ? -1.883 4.410 -15.391 1.00 86.88 81 THR A O 1
ATOM 675 N N . THR A 1 82 ? -0.533 3.746 -13.716 1.00 88.06 82 THR A N 1
ATOM 676 C CA . THR A 1 82 ? -1.136 2.420 -13.544 1.00 88.06 82 THR A CA 1
ATOM 677 C C . THR A 1 82 ? -0.897 1.861 -12.135 1.00 88.06 82 THR A C 1
ATOM 679 O O . THR A 1 82 ? -0.141 2.465 -11.381 1.00 88.06 82 THR A O 1
ATOM 682 N N . THR A 1 83 ? -1.508 0.733 -11.762 1.00 91.31 83 THR A N 1
ATOM 683 C CA . THR A 1 83 ? -1.428 0.155 -10.404 1.00 91.31 83 THR A CA 1
ATOM 684 C C . THR A 1 83 ? -0.564 -1.104 -10.320 1.00 91.31 83 THR A C 1
ATOM 686 O O . THR A 1 83 ? -0.334 -1.794 -11.318 1.00 91.31 83 THR A O 1
ATOM 689 N N . ILE A 1 84 ? -0.089 -1.400 -9.107 1.00 91.06 84 ILE A N 1
ATOM 690 C CA . ILE A 1 84 ? 0.507 -2.687 -8.730 1.00 91.06 84 ILE A CA 1
ATOM 691 C C . ILE A 1 84 ? -0.566 -3.589 -8.121 1.00 91.06 84 ILE A C 1
ATOM 693 O O . ILE A 1 84 ? -1.234 -3.185 -7.173 1.00 91.06 84 ILE A O 1
ATOM 697 N N . GLU A 1 85 ? -0.696 -4.819 -8.609 1.00 90.88 85 GLU A N 1
ATOM 698 C CA . GLU A 1 85 ? -1.681 -5.786 -8.105 1.00 90.88 85 GLU A CA 1
ATOM 699 C C . GLU A 1 85 ? -1.040 -7.154 -7.874 1.00 90.88 85 GLU A C 1
ATOM 701 O O . GLU A 1 85 ? -0.135 -7.553 -8.609 1.00 90.88 85 GLU A O 1
ATOM 706 N N . PHE A 1 86 ? -1.510 -7.884 -6.860 1.00 88.50 86 PHE A N 1
ATOM 707 C CA . PHE A 1 86 ? -1.121 -9.272 -6.628 1.00 88.50 86 PHE A CA 1
ATOM 708 C C . PHE A 1 86 ? -2.150 -10.216 -7.259 1.00 88.50 86 PHE A C 1
ATOM 710 O O . PHE A 1 86 ? -3.283 -10.325 -6.793 1.00 88.50 86 PHE A O 1
ATOM 717 N N . ILE A 1 87 ? -1.760 -10.906 -8.329 1.00 86.38 87 ILE A N 1
ATOM 718 C CA . ILE A 1 87 ? -2.634 -11.791 -9.109 1.00 86.38 87 ILE A CA 1
ATOM 719 C C . ILE A 1 87 ? -1.945 -13.152 -9.207 1.00 86.38 87 ILE A C 1
ATOM 721 O O . ILE A 1 87 ? -0.739 -13.219 -9.415 1.00 86.38 87 ILE A O 1
ATOM 725 N N . ASP A 1 88 ? -2.673 -14.252 -9.010 1.00 86.06 88 ASP A N 1
ATOM 726 C CA . ASP A 1 88 ? -2.179 -15.624 -9.229 1.00 86.06 88 ASP A CA 1
ATOM 727 C C . ASP A 1 88 ? -0.786 -15.942 -8.632 1.00 86.06 88 ASP A C 1
ATOM 729 O O . ASP A 1 88 ? -0.008 -16.722 -9.182 1.00 86.06 88 ASP A O 1
ATOM 733 N N . GLY A 1 89 ? -0.464 -15.356 -7.472 1.00 84.56 89 GLY A N 1
ATOM 734 C CA . GLY A 1 89 ? 0.780 -15.626 -6.743 1.00 84.56 89 GLY A CA 1
ATOM 735 C C . GLY A 1 89 ? 1.971 -14.721 -7.084 1.00 84.56 89 GLY A C 1
ATOM 736 O O . GLY A 1 89 ? 3.065 -14.965 -6.569 1.00 84.56 89 GLY A O 1
ATOM 737 N N . ALA A 1 90 ? 1.793 -13.688 -7.913 1.00 84.81 90 ALA A N 1
ATOM 738 C CA . ALA A 1 90 ? 2.843 -12.731 -8.259 1.00 84.81 90 ALA A CA 1
ATOM 739 C C . ALA A 1 90 ? 2.322 -11.287 -8.339 1.00 84.81 90 ALA A C 1
ATOM 741 O O . ALA A 1 90 ? 1.131 -11.040 -8.506 1.00 84.81 90 ALA A O 1
ATOM 742 N N . PHE A 1 91 ? 3.240 -10.325 -8.224 1.00 86.94 91 PHE A N 1
ATOM 743 C CA . PHE A 1 91 ? 2.932 -8.907 -8.403 1.00 86.94 91 PHE A CA 1
ATOM 744 C C . PHE A 1 91 ? 3.060 -8.498 -9.866 1.00 86.94 91 PHE A C 1
ATOM 746 O O . PHE A 1 91 ? 4.087 -8.761 -10.497 1.00 86.94 91 PHE A O 1
ATOM 753 N N . TYR A 1 92 ? 2.057 -7.780 -10.357 1.00 84.75 92 TYR A N 1
ATOM 754 C CA . TYR A 1 92 ? 1.978 -7.283 -11.722 1.00 84.75 92 TYR A CA 1
ATOM 755 C C . TYR A 1 92 ? 1.781 -5.778 -11.759 1.00 84.75 92 TYR A C 1
ATOM 757 O O . TYR A 1 92 ? 1.182 -5.183 -10.866 1.00 84.75 92 TYR A O 1
ATOM 765 N N . VAL A 1 93 ? 2.250 -5.179 -12.851 1.00 82.94 93 VAL A N 1
ATOM 766 C CA . VAL A 1 93 ? 1.810 -3.850 -13.260 1.00 82.94 93 VAL A CA 1
ATOM 767 C C . VAL A 1 93 ? 0.571 -4.040 -14.133 1.00 82.94 93 VAL A C 1
ATOM 769 O O . VAL A 1 93 ? 0.671 -4.618 -15.220 1.00 82.94 93 VAL A O 1
ATOM 772 N N . VAL A 1 94 ? -0.586 -3.575 -13.663 1.00 78.19 94 VAL A N 1
ATOM 773 C CA . VAL A 1 94 ? -1.877 -3.779 -14.337 1.00 78.19 94 VAL A CA 1
ATOM 774 C C . VAL A 1 94 ? -2.338 -2.473 -14.958 1.00 78.19 94 VAL A C 1
ATOM 776 O O . VAL A 1 94 ? -2.666 -1.538 -14.232 1.00 78.19 94 VAL A O 1
ATOM 779 N N . GLY A 1 95 ? -2.367 -2.402 -16.297 1.00 70.75 95 GLY A N 1
ATOM 780 C CA . GLY A 1 95 ? -2.721 -1.188 -17.039 1.00 70.75 95 GLY A CA 1
ATOM 781 C C . GLY A 1 95 ? -3.344 -1.452 -18.408 1.00 70.75 95 GLY A C 1
ATOM 782 O O . GLY A 1 95 ? -2.915 -2.334 -19.139 1.00 70.75 95 GLY A O 1
ATOM 783 N N . TYR A 1 96 ? -4.360 -0.666 -18.785 1.00 60.16 96 TYR A N 1
ATOM 784 C CA . TYR A 1 96 ? -5.025 -0.723 -20.105 1.00 60.16 96 TYR A CA 1
ATOM 785 C C . TYR A 1 96 ? -5.507 -2.127 -20.539 1.00 60.16 96 TYR A C 1
ATOM 787 O O . TYR A 1 96 ? -5.494 -2.450 -21.723 1.00 60.16 96 TYR A O 1
ATOM 795 N N . GLY A 1 97 ? -5.935 -2.970 -19.591 1.00 53.91 97 GLY A N 1
ATOM 796 C CA . GLY A 1 97 ? -6.375 -4.345 -19.877 1.00 53.91 97 GLY A CA 1
ATOM 797 C C . GLY A 1 97 ? -5.236 -5.317 -20.206 1.00 53.91 97 GLY A C 1
ATOM 798 O O . GLY A 1 97 ? -5.498 -6.462 -20.564 1.00 53.91 97 GLY A O 1
ATOM 799 N N . LEU A 1 98 ? -3.986 -4.871 -20.076 1.00 55.53 98 LEU A N 1
ATOM 800 C CA . LEU A 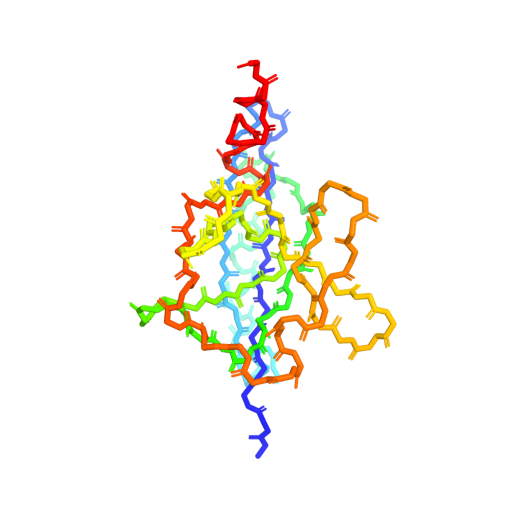1 98 ? -2.796 -5.697 -20.164 1.00 55.53 98 LEU A CA 1
ATOM 801 C C . LEU A 1 98 ? -2.268 -5.926 -18.746 1.00 55.53 98 LEU A C 1
ATOM 803 O O . LEU A 1 98 ? -1.892 -4.989 -18.039 1.00 55.53 98 LEU A O 1
ATOM 807 N N . VAL A 1 99 ? -2.243 -7.190 -18.339 1.00 57.59 99 VAL A N 1
ATOM 808 C CA . VAL A 1 99 ? -1.402 -7.645 -17.234 1.00 57.59 99 VAL A CA 1
ATOM 809 C C . VAL A 1 99 ? -0.049 -7.909 -17.864 1.00 57.59 99 VAL A C 1
ATOM 811 O O . VAL A 1 99 ? 0.049 -8.729 -18.776 1.00 57.59 99 VAL A O 1
ATOM 814 N N . SER A 1 100 ? 0.966 -7.147 -17.471 1.00 61.41 100 SER A N 1
ATOM 815 C CA . SER A 1 100 ? 2.296 -7.338 -18.030 1.00 61.41 100 SER A CA 1
ATOM 816 C C . SER A 1 100 ? 3.253 -7.867 -16.972 1.00 61.41 100 SER A C 1
ATOM 818 O O . SER A 1 100 ? 3.459 -7.256 -15.923 1.00 61.41 100 SER A O 1
ATOM 820 N N . ASP A 1 101 ? 3.882 -8.985 -17.312 1.00 54.59 101 ASP A N 1
ATOM 821 C CA . ASP A 1 101 ? 4.998 -9.650 -16.636 1.00 54.59 101 ASP A CA 1
ATOM 822 C C . ASP A 1 101 ? 6.282 -8.796 -16.599 1.00 54.59 101 ASP A C 1
ATOM 824 O O . ASP A 1 101 ? 7.374 -9.293 -16.335 1.00 54.59 101 ASP A O 1
ATOM 828 N N . TRP A 1 102 ? 6.195 -7.479 -16.822 1.00 54.28 102 TRP A N 1
ATOM 829 C CA . TRP A 1 102 ? 7.346 -6.569 -16.772 1.00 54.28 102 TRP A CA 1
ATOM 830 C C . TRP A 1 102 ? 8.147 -6.706 -15.468 1.00 54.28 102 TRP A C 1
ATOM 832 O O . TRP A 1 102 ? 9.356 -6.484 -15.457 1.00 54.28 102 TRP A O 1
ATOM 842 N N . ILE A 1 103 ? 7.487 -7.112 -14.381 1.00 55.72 103 ILE A N 1
ATOM 843 C CA . ILE A 1 103 ? 8.098 -7.375 -13.077 1.00 55.72 103 ILE A CA 1
ATOM 844 C C . ILE A 1 103 ? 8.795 -8.755 -13.002 1.00 55.72 103 ILE A C 1
ATOM 846 O O . ILE A 1 103 ? 9.778 -8.892 -12.265 1.00 55.72 103 ILE A O 1
ATOM 850 N N . SER A 1 104 ? 8.334 -9.769 -13.745 1.00 49.38 104 SER A N 1
ATOM 851 C CA . SER A 1 104 ? 8.867 -11.143 -13.728 1.00 49.38 104 SER A CA 1
ATOM 852 C C . SER A 1 104 ? 9.965 -11.382 -14.778 1.00 49.38 104 SER A C 1
ATOM 854 O O . SER A 1 104 ? 10.893 -12.144 -14.504 1.00 49.38 104 SER A O 1
ATOM 856 N N . GLU A 1 105 ? 9.952 -10.684 -15.919 1.00 45.72 105 GLU A N 1
ATOM 857 C CA . GLU A 1 105 ? 10.910 -10.876 -17.030 1.00 45.72 105 GLU A CA 1
ATOM 858 C C . GLU A 1 105 ? 12.184 -10.007 -16.953 1.00 45.72 105 GLU A C 1
ATOM 860 O O . GLU A 1 105 ? 12.896 -9.819 -17.940 1.00 45.72 105 GLU A O 1
ATOM 865 N N . GLY A 1 106 ? 12.518 -9.469 -15.777 1.00 48.09 106 GLY A N 1
ATOM 866 C CA . GLY A 1 106 ? 13.733 -8.663 -15.605 1.00 48.09 106 GLY A CA 1
ATOM 867 C C . GLY A 1 106 ? 13.623 -7.231 -16.137 1.00 48.09 106 GLY A C 1
ATOM 868 O O . GLY A 1 106 ? 14.649 -6.577 -16.326 1.00 48.09 106 GLY A O 1
ATOM 869 N N . GLY A 1 107 ? 12.402 -6.719 -16.327 1.00 56.00 107 GLY A N 1
ATOM 870 C CA . GLY A 1 107 ? 12.178 -5.287 -16.483 1.00 56.00 107 GLY A CA 1
ATOM 871 C C . GLY A 1 107 ? 12.761 -4.546 -15.281 1.00 56.00 107 GLY A C 1
ATOM 872 O O . GLY A 1 107 ? 12.500 -4.880 -14.121 1.00 56.00 107 GLY A O 1
ATOM 873 N N . GLU A 1 108 ? 13.630 -3.573 -15.544 1.00 63.41 108 GLU A N 1
ATOM 874 C CA . GLU A 1 108 ? 14.305 -2.868 -14.467 1.00 63.41 108 GLU A CA 1
ATOM 875 C C . GLU A 1 108 ? 13.285 -2.053 -13.667 1.00 63.41 108 GLU A C 1
ATOM 877 O O . GLU A 1 108 ? 12.696 -1.104 -14.182 1.00 63.41 108 GLU A O 1
ATOM 882 N N . TRP A 1 109 ? 13.153 -2.344 -12.372 1.00 72.44 109 TRP A N 1
ATOM 883 C CA . TRP A 1 109 ? 12.455 -1.490 -11.400 1.00 72.44 109 TRP A CA 1
ATOM 884 C C . TRP A 1 109 ? 12.953 -0.027 -11.415 1.00 72.44 109 TRP A C 1
ATOM 886 O O . TRP A 1 109 ? 12.287 0.864 -10.896 1.00 72.44 109 TRP A O 1
ATOM 896 N N . ASN A 1 110 ? 14.101 0.241 -12.046 1.00 72.31 110 ASN A N 1
ATOM 897 C CA . ASN A 1 110 ? 14.621 1.580 -12.335 1.00 72.31 110 ASN A CA 1
ATOM 898 C C . ASN A 1 110 ? 13.741 2.387 -13.305 1.00 72.31 110 ASN A C 1
ATOM 900 O O . ASN A 1 110 ? 13.741 3.617 -13.248 1.00 72.31 110 ASN A O 1
ATOM 904 N N . ASN A 1 111 ? 12.977 1.710 -14.165 1.00 80.06 111 ASN A N 1
ATOM 905 C CA . ASN A 1 111 ? 12.044 2.319 -15.114 1.00 80.06 111 ASN A CA 1
ATOM 906 C C . ASN A 1 111 ? 10.641 2.503 -14.525 1.00 80.06 111 ASN A C 1
ATOM 908 O O . ASN A 1 111 ? 9.704 2.824 -15.251 1.00 80.06 111 ASN A O 1
ATOM 912 N N . ILE A 1 112 ? 10.486 2.303 -13.219 1.00 84.44 112 ILE A N 1
ATOM 913 C CA . ILE A 1 112 ? 9.246 2.544 -12.493 1.00 84.44 112 ILE A CA 1
ATOM 914 C C . ILE A 1 112 ? 9.435 3.793 -11.633 1.00 84.44 112 ILE A C 1
ATOM 916 O O . ILE A 1 112 ? 10.474 4.003 -11.004 1.00 84.44 112 ILE A O 1
ATOM 920 N N . GLU A 1 113 ? 8.418 4.641 -11.606 1.00 90.50 113 GLU A N 1
ATOM 921 C CA . GLU A 1 113 ? 8.325 5.762 -10.680 1.00 90.50 113 GLU A CA 1
ATOM 922 C C . GLU A 1 113 ? 7.040 5.645 -9.879 1.00 90.50 113 GLU A C 1
ATOM 924 O O . GLU A 1 113 ? 5.956 5.635 -10.453 1.00 90.50 113 GLU A O 1
ATOM 929 N N . LYS A 1 114 ? 7.162 5.548 -8.555 1.00 92.88 114 LYS A N 1
ATOM 930 C CA . LYS A 1 114 ? 6.009 5.601 -7.660 1.00 92.88 114 LYS A CA 1
ATOM 931 C C . LYS A 1 114 ? 5.482 7.031 -7.604 1.00 92.88 114 LYS A C 1
ATOM 933 O O . LYS A 1 114 ? 6.246 7.945 -7.307 1.00 92.88 114 LYS A O 1
ATOM 938 N N . LEU A 1 115 ? 4.190 7.195 -7.870 1.00 94.31 115 LEU A N 1
ATOM 939 C CA . LEU A 1 115 ? 3.503 8.486 -7.842 1.00 94.31 115 LEU A CA 1
ATOM 940 C C . LEU A 1 115 ? 2.614 8.659 -6.606 1.00 94.31 115 LEU A C 1
ATOM 942 O O . LEU A 1 115 ? 2.433 9.779 -6.148 1.00 94.31 115 LEU A O 1
ATOM 946 N N . GLY A 1 116 ? 2.072 7.563 -6.079 1.00 94.38 116 GLY A N 1
ATOM 947 C CA . GLY A 1 116 ? 1.114 7.569 -4.975 1.00 94.38 116 GLY A CA 1
ATOM 948 C C . GLY A 1 116 ? 0.553 6.170 -4.748 1.00 94.38 116 GLY A C 1
ATOM 949 O O . GLY A 1 116 ? 1.211 5.181 -5.079 1.00 94.38 116 GLY A O 1
ATOM 950 N N . ASN A 1 117 ? -0.663 6.081 -4.224 1.00 95.00 117 ASN A N 1
ATOM 951 C CA . ASN A 1 117 ? -1.441 4.842 -4.136 1.00 95.00 117 ASN A CA 1
ATOM 952 C C . ASN A 1 117 ? -2.933 5.130 -4.359 1.00 95.00 117 ASN A C 1
ATOM 954 O O . ASN A 1 117 ? -3.349 6.287 -4.361 1.00 95.00 117 ASN A O 1
ATOM 958 N N . ILE A 1 118 ? -3.734 4.083 -4.563 1.00 94.69 118 ILE A N 1
ATOM 959 C CA . ILE A 1 118 ? -5.167 4.234 -4.872 1.00 94.69 118 ILE A CA 1
ATOM 960 C C . ILE A 1 118 ? -5.996 4.853 -3.740 1.00 94.69 118 ILE A C 1
ATOM 962 O O . ILE A 1 118 ? -7.107 5.309 -3.995 1.00 94.69 118 ILE A O 1
ATOM 966 N N . TRP A 1 119 ? -5.489 4.839 -2.507 1.00 94.62 119 TRP A N 1
ATOM 967 C CA . TRP A 1 119 ? -6.198 5.354 -1.340 1.00 94.62 119 TRP A CA 1
ATOM 968 C C . TRP A 1 119 ? -6.039 6.868 -1.251 1.00 94.62 119 TRP A C 1
ATOM 970 O O . TRP A 1 119 ? -7.023 7.598 -1.234 1.00 94.62 119 TRP A O 1
ATOM 980 N N . GLU A 1 120 ? -4.795 7.338 -1.260 1.00 93.56 120 GLU A N 1
ATOM 981 C CA . GLU A 1 120 ? -4.463 8.754 -1.088 1.00 93.56 120 GLU A CA 1
ATOM 982 C C . GLU A 1 120 ? -4.534 9.549 -2.396 1.00 93.56 120 GLU A C 1
ATOM 984 O O . GLU A 1 120 ? -4.732 10.761 -2.356 1.00 93.56 120 GLU A O 1
ATOM 989 N N . ASN A 1 121 ? -4.361 8.889 -3.548 1.00 94.81 121 ASN A N 1
ATOM 990 C CA . ASN A 1 121 ? -4.253 9.549 -4.851 1.00 94.81 121 ASN A CA 1
ATOM 991 C C . ASN A 1 121 ? -5.074 8.880 -5.974 1.00 94.81 121 ASN A C 1
ATOM 993 O O . ASN A 1 121 ? -4.531 8.626 -7.061 1.00 94.81 121 ASN A O 1
ATOM 997 N N . PRO A 1 122 ? -6.367 8.563 -5.767 1.00 91.56 122 PRO A N 1
ATOM 998 C CA . PRO A 1 122 ? -7.194 7.939 -6.803 1.00 91.56 122 PRO A CA 1
ATOM 999 C C . PRO A 1 122 ? -7.269 8.772 -8.099 1.00 91.56 122 PRO A C 1
ATOM 1001 O O . PRO A 1 122 ? -7.342 8.209 -9.193 1.00 91.56 122 PRO A O 1
ATOM 1004 N N . GLU A 1 123 ? -7.160 10.101 -8.008 1.00 90.94 123 GLU A N 1
ATOM 1005 C CA . GLU A 1 123 ? -7.191 11.040 -9.135 1.00 90.94 123 GLU A CA 1
ATOM 1006 C C . GLU A 1 123 ? -6.056 10.827 -10.149 1.00 90.94 123 GLU A C 1
ATOM 1008 O O . GLU A 1 123 ? -6.200 11.157 -11.329 1.00 90.94 123 GLU A O 1
ATOM 1013 N N . LEU A 1 124 ? -4.935 10.224 -9.733 1.00 89.88 124 LEU A N 1
ATOM 1014 C CA . LEU A 1 124 ? -3.817 9.922 -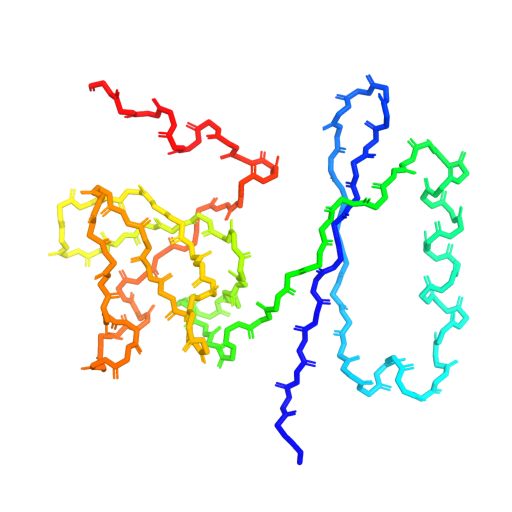10.634 1.00 89.88 124 LEU A CA 1
ATOM 1015 C C . LEU A 1 124 ? -4.187 8.894 -11.714 1.00 89.88 124 LEU A C 1
ATOM 1017 O O . LEU A 1 124 ? -3.515 8.820 -12.745 1.00 89.88 124 LEU A O 1
ATOM 1021 N N . LEU A 1 125 ? -5.254 8.116 -11.504 1.00 84.06 125 LEU A N 1
ATOM 1022 C CA . LEU A 1 125 ? -5.795 7.178 -12.493 1.00 84.06 125 LEU A CA 1
ATOM 1023 C C . LEU A 1 125 ? -6.866 7.814 -13.395 1.00 84.06 125 LEU A C 1
ATOM 1025 O O . LEU A 1 125 ? -7.143 7.282 -14.475 1.00 84.06 125 LEU A O 1
ATOM 1029 N N . GLU A 1 126 ? -7.437 8.948 -12.978 1.00 75.12 126 GLU A N 1
ATOM 1030 C CA . GLU A 1 126 ? -8.518 9.662 -13.670 1.00 75.12 126 GLU A CA 1
ATOM 1031 C C . GLU A 1 126 ? -8.020 10.622 -14.757 1.00 75.12 126 GLU A C 1
ATOM 1033 O O . GLU A 1 126 ? -8.795 10.997 -15.634 1.00 75.12 126 GLU A O 1
ATOM 1038 N N . ALA A 1 127 ? -6.725 10.965 -14.777 1.00 59.09 127 ALA A N 1
ATOM 1039 C CA . ALA A 1 127 ? -6.088 11.845 -15.772 1.00 59.09 127 ALA A CA 1
ATOM 1040 C C . ALA A 1 127 ? -6.034 11.269 -17.213 1.00 59.09 127 ALA A C 1
ATOM 1042 O O . ALA A 1 127 ? -5.181 11.636 -18.022 1.00 59.09 127 ALA A O 1
ATOM 1043 N N . LYS A 1 128 ? -6.944 10.351 -17.544 1.00 55.59 128 LYS A N 1
ATOM 1044 C CA . LYS A 1 128 ? -7.181 9.800 -18.875 1.00 55.59 128 LYS A CA 1
ATOM 1045 C C . LYS A 1 128 ? -8.210 10.669 -19.605 1.00 55.59 128 LYS A C 1
ATOM 1047 O O . LYS A 1 128 ? -9.391 10.331 -19.647 1.00 55.59 128 LYS A O 1
ATOM 1052 N N . SER A 1 129 ? -7.753 11.767 -20.204 1.00 37.66 129 SER A N 1
ATOM 1053 C CA . SER A 1 129 ? -8.488 12.488 -21.255 1.00 37.66 129 SER A CA 1
ATOM 1054 C C . SER A 1 129 ? -7.587 12.769 -22.443 1.00 37.66 129 SER A C 1
ATOM 1056 O O . SER A 1 129 ? -6.529 13.394 -22.200 1.00 37.66 129 SER A O 1
#

Radius of gyration: 16.12 Å; chains: 1; bounding box: 31×29×46 Å

Foldseek 3Di:
DQWKKKKWWKAAPPPRDIDIDIDTPCCVVVCVCVVVVVVVVVCVVNRIDTDDIWIFQSDAAVNHTDIFQFWKFFAPPPRDTFGWHQDPHHIFTDPPNDTDCCVVPPNDSPRIDGDGGCRNCVCSNVPPD

Sequence (129 aa):
MREIKLKYVWQHKKDKDFQSEVFTIEQIEDHSLVHCQSIKDYLIEDGYEFVAREEWTGRKAKGVEIYESDIVKLIGTIGATTTIEFIDGAFYVVGYGLVSDWISEGGEWNNIEKLGNIWENPELLEAKS